Protein AF-A0A7R8CEZ8-F1 (afdb_monomer_lite)

Radius of gyration: 24.34 Å; chains: 1; bounding box: 57×22×63 Å

pLDDT: mean 72.77, std 15.0, range [33.69, 92.56]

Organism: Lepeophtheirus salmonis (NCBI:txid72036)

Secondary structure (DSSP, 8-state):
--------HHHHHHHH---TT-HHHHHHHHHHTHHHHSTT-TTHHHHHHHHHHSPPHHHHHHHHHHHHHHHHHHHHHHHTTSS-EEEEEEEE-SSSS-EEEEEEEEEETTEEEEEE-

Foldseek 3Di:
DDDDPDPCVVVVCVVVVDPPLFQVVVLVVCLVCLCVVCVPPPCSVVVNVCSVPDDRPVVVVVVVVVVVVVVVVVVVVVVVVADDKDKDWDWDDPDPDIDIKIWIWDDDPDDIDIDID

Structure (mmCIF, N/CA/C/O backbone):
data_AF-A0A7R8CEZ8-F1
#
_entry.id   AF-A0A7R8CEZ8-F1
#
loop_
_atom_site.group_PDB
_atom_site.id
_atom_site.type_symbol
_atom_site.label_atom_id
_atom_site.label_alt_id
_atom_site.label_comp_id
_atom_site.label_asym_id
_atom_site.label_entity_id
_atom_site.label_seq_id
_atom_site.pdbx_PDB_ins_code
_atom_site.Cartn_x
_atom_site.Cartn_y
_atom_site.Cartn_z
_atom_site.occupancy
_atom_site.B_iso_or_equiv
_atom_site.auth_seq_id
_atom_site.auth_comp_id
_atom_site.auth_asym_id
_atom_site.auth_atom_id
_atom_site.pdbx_PDB_model_num
ATOM 1 N N . MET A 1 1 ? -31.799 -4.701 33.785 1.00 33.69 1 MET A N 1
ATOM 2 C CA . MET A 1 1 ? -31.288 -5.550 32.687 1.00 33.69 1 MET A CA 1
ATOM 3 C C . MET A 1 1 ? -30.338 -4.683 31.880 1.00 33.69 1 MET A C 1
ATOM 5 O O . MET A 1 1 ? -30.779 -3.673 31.357 1.00 33.69 1 MET A O 1
ATOM 9 N N . SER A 1 2 ? -29.037 -4.973 31.928 1.00 34.88 2 SER A N 1
ATOM 10 C CA . SER A 1 2 ? -27.997 -4.174 31.270 1.00 34.88 2 SER A CA 1
ATOM 11 C C . SER A 1 2 ? -27.946 -4.559 29.791 1.00 34.88 2 SER A C 1
ATOM 13 O O . SER A 1 2 ? -27.689 -5.717 29.458 1.00 34.88 2 SER A O 1
ATOM 15 N N . GLU A 1 3 ? -28.276 -3.604 28.926 1.00 40.50 3 GLU A N 1
ATOM 16 C CA . GLU A 1 3 ? -28.174 -3.725 27.474 1.00 40.50 3 GLU A CA 1
ATOM 17 C C . GLU A 1 3 ? -26.694 -3.902 27.113 1.00 40.50 3 GLU A C 1
ATOM 19 O O . GLU A 1 3 ? -25.870 -3.015 27.337 1.00 40.50 3 GLU A O 1
ATOM 24 N N . LYS A 1 4 ? -26.325 -5.091 26.626 1.00 40.66 4 LYS A N 1
ATOM 25 C CA . LYS A 1 4 ? -24.963 -5.347 26.152 1.00 40.66 4 LYS A CA 1
ATOM 26 C C . LYS A 1 4 ? -24.766 -4.590 24.835 1.00 40.66 4 LYS A C 1
ATOM 28 O O . LYS A 1 4 ? -25.592 -4.766 23.936 1.00 40.66 4 LYS A O 1
ATOM 33 N N . PRO A 1 5 ? -23.689 -3.799 24.673 1.00 43.16 5 PRO A N 1
ATOM 34 C CA . PRO A 1 5 ? -23.419 -3.121 23.416 1.00 43.16 5 PRO A CA 1
ATOM 35 C C . PRO A 1 5 ? -23.206 -4.176 22.330 1.00 43.16 5 PRO A C 1
ATOM 37 O O . PRO A 1 5 ? -22.259 -4.964 22.360 1.00 43.16 5 PRO A O 1
ATOM 40 N N . THR A 1 6 ? -24.153 -4.233 21.398 1.00 45.09 6 THR A N 1
ATOM 41 C CA . THR A 1 6 ? -24.110 -5.152 20.265 1.00 45.09 6 THR A CA 1
ATOM 42 C C . THR A 1 6 ? -22.976 -4.707 19.354 1.00 45.09 6 THR A C 1
ATOM 44 O O . THR A 1 6 ? -22.988 -3.604 18.816 1.00 45.09 6 THR A O 1
ATOM 47 N N . ILE A 1 7 ? -21.961 -5.554 19.215 1.00 49.72 7 ILE A N 1
ATOM 48 C CA . ILE A 1 7 ? -20.781 -5.302 18.391 1.00 49.72 7 ILE A CA 1
ATOM 49 C C . ILE A 1 7 ? -21.220 -5.357 16.917 1.00 49.72 7 ILE A C 1
ATOM 51 O O . ILE A 1 7 ? -21.401 -6.423 16.338 1.00 49.72 7 ILE A O 1
ATOM 55 N N . ILE A 1 8 ? -21.407 -4.180 16.312 1.00 51.88 8 ILE A N 1
ATOM 56 C CA . ILE A 1 8 ? -21.987 -3.941 14.969 1.00 51.88 8 ILE A CA 1
ATOM 57 C C . ILE A 1 8 ? -21.029 -4.347 13.821 1.00 51.88 8 ILE A C 1
ATOM 59 O O . ILE A 1 8 ? -21.359 -4.234 12.638 1.00 51.88 8 ILE A O 1
ATOM 63 N N . TRP A 1 9 ? -19.843 -4.865 14.158 1.00 44.72 9 TRP A N 1
ATOM 64 C CA . TRP A 1 9 ? -18.718 -5.117 13.250 1.00 44.72 9 TRP A CA 1
ATOM 65 C C . TRP A 1 9 ? -19.061 -5.909 11.978 1.00 44.72 9 TRP A C 1
ATOM 67 O O . TRP A 1 9 ? -18.679 -5.451 10.899 1.00 44.72 9 TRP A O 1
ATOM 77 N N . PRO A 1 10 ? -19.802 -7.036 12.033 1.00 55.25 10 PRO A N 1
ATOM 78 C CA . PRO A 1 10 ? -20.057 -7.836 10.833 1.00 55.25 10 PRO A CA 1
ATOM 79 C C . PRO A 1 10 ? -20.930 -7.104 9.805 1.00 55.25 10 PRO A C 1
ATOM 81 O O . PRO A 1 10 ? -20.723 -7.222 8.598 1.00 55.25 10 PRO A O 1
ATOM 84 N N . SER A 1 11 ? -21.893 -6.307 10.278 1.00 55.03 11 SER A N 1
ATOM 85 C CA . SER A 1 11 ? -22.876 -5.642 9.416 1.00 55.03 11 SER A CA 1
ATOM 86 C C . SER A 1 11 ? -22.310 -4.443 8.649 1.00 55.03 11 SER A C 1
ATOM 88 O O . SER A 1 11 ? -22.757 -4.168 7.537 1.00 55.03 11 SER A O 1
ATOM 90 N N . CYS A 1 12 ? -21.300 -3.759 9.192 1.00 50.81 12 CYS A N 1
ATOM 91 C CA . CYS A 1 12 ? -20.659 -2.621 8.527 1.00 50.81 12 CYS A CA 1
ATOM 92 C C . CYS A 1 12 ? -19.779 -3.078 7.351 1.00 50.81 12 CYS A C 1
ATOM 94 O O . CYS A 1 12 ? -19.799 -2.467 6.286 1.00 50.81 12 CYS A O 1
ATOM 96 N N . ILE A 1 13 ? -19.071 -4.202 7.508 1.00 55.94 13 ILE A N 1
ATOM 97 C CA . ILE A 1 13 ? -18.218 -4.794 6.462 1.00 55.94 13 ILE A CA 1
ATOM 98 C C . ILE A 1 13 ? -19.071 -5.278 5.285 1.00 55.94 13 ILE A C 1
ATOM 100 O O . ILE A 1 13 ? -18.771 -4.971 4.132 1.00 55.94 13 ILE A O 1
ATOM 104 N N . ALA A 1 14 ? -20.177 -5.970 5.581 1.00 57.00 14 ALA A N 1
ATOM 105 C CA . ALA A 1 14 ? -21.106 -6.460 4.567 1.00 57.00 14 ALA A CA 1
ATOM 106 C C . ALA A 1 14 ? -21.783 -5.323 3.779 1.00 57.00 14 ALA A C 1
ATOM 108 O O . ALA A 1 14 ? -22.025 -5.465 2.584 1.00 57.00 14 ALA A O 1
ATOM 109 N N . LYS A 1 15 ? -22.065 -4.182 4.424 1.00 56.28 15 LYS A N 1
ATOM 110 C CA . LYS A 1 15 ? -22.721 -3.027 3.786 1.00 56.28 15 LYS A CA 1
ATOM 111 C C . LYS A 1 15 ? -21.788 -2.174 2.931 1.00 56.28 15 LYS A C 1
ATOM 113 O O . LYS A 1 15 ? -22.247 -1.584 1.959 1.00 56.28 15 LYS A O 1
ATOM 118 N N . HIS A 1 16 ? -20.507 -2.078 3.285 1.00 58.81 16 HIS A N 1
ATOM 119 C CA . HIS A 1 16 ? -19.570 -1.204 2.575 1.00 58.81 16 HIS A CA 1
ATOM 120 C C . HIS A 1 16 ? -18.790 -1.896 1.456 1.00 58.81 16 HIS A C 1
ATOM 122 O O . HIS A 1 16 ? -18.138 -1.199 0.681 1.00 58.81 16 HIS A O 1
ATOM 128 N N . GLY A 1 17 ? -18.840 -3.231 1.352 1.00 55.06 17 GLY A N 1
ATOM 129 C CA . GLY A 1 17 ? -18.188 -3.989 0.273 1.00 55.06 17 GLY A CA 1
ATOM 130 C C . GLY A 1 17 ? -16.664 -3.824 0.215 1.00 55.06 17 GLY A C 1
ATOM 131 O O . GLY A 1 17 ? -16.021 -4.291 -0.721 1.00 55.06 17 GLY A O 1
ATOM 132 N N . ARG A 1 18 ? -16.068 -3.148 1.204 1.00 60.81 18 ARG A N 1
ATOM 133 C CA . ARG A 1 18 ? -14.628 -2.945 1.302 1.00 60.81 18 ARG A CA 1
ATOM 134 C C . ARG A 1 18 ? -14.029 -4.134 2.021 1.00 60.81 18 ARG A C 1
ATOM 136 O O . ARG A 1 18 ? -14.441 -4.486 3.127 1.00 60.81 18 ARG A O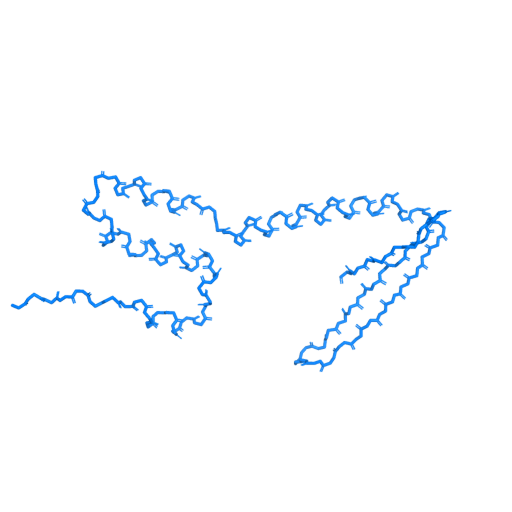 1
ATOM 143 N N . LEU A 1 19 ? -13.055 -4.752 1.368 1.00 56.06 19 LEU A N 1
ATOM 144 C CA . LEU A 1 19 ? -12.281 -5.835 1.947 1.00 56.06 19 LEU A CA 1
ATOM 145 C C . LEU A 1 19 ? -11.621 -5.348 3.239 1.00 56.06 19 LEU A C 1
ATOM 147 O O . LEU A 1 19 ? -11.172 -4.205 3.339 1.00 56.06 19 LEU A O 1
ATOM 151 N N . PHE A 1 20 ? -11.471 -6.259 4.197 1.00 57.94 20 PHE A N 1
ATOM 152 C CA . PHE A 1 20 ? -10.717 -6.049 5.439 1.00 57.94 20 PHE A CA 1
ATOM 153 C C . PHE A 1 20 ? -9.219 -5.739 5.194 1.00 57.94 20 PHE A C 1
ATOM 155 O O . PHE A 1 20 ? -8.438 -5.666 6.132 1.00 57.94 20 PHE A O 1
ATOM 162 N N . THR A 1 21 ? -8.797 -5.585 3.938 1.00 61.53 21 THR A N 1
ATOM 163 C CA . THR A 1 21 ? -7.459 -5.181 3.497 1.00 61.53 21 THR A CA 1
ATOM 164 C C . THR A 1 21 ? -7.345 -3.678 3.223 1.00 61.53 21 THR A C 1
ATOM 166 O O . THR A 1 21 ? -6.230 -3.176 3.078 1.00 61.53 21 THR A O 1
ATOM 169 N N . ASP A 1 22 ? -8.460 -2.933 3.180 1.00 73.00 22 ASP A N 1
ATOM 170 C CA . ASP A 1 22 ? -8.431 -1.475 3.048 1.00 73.00 22 ASP A CA 1
ATOM 171 C C . ASP A 1 22 ? -7.991 -0.845 4.379 1.00 73.00 22 ASP A C 1
ATOM 173 O O . ASP A 1 22 ? -8.782 -0.612 5.298 1.00 73.00 22 ASP A O 1
ATOM 177 N N . GLY A 1 23 ? -6.691 -0.558 4.477 1.00 74.12 23 GLY A N 1
ATOM 178 C CA . GLY A 1 23 ? -6.094 0.057 5.658 1.00 74.12 23 GLY A CA 1
ATOM 179 C C . GLY A 1 23 ? -6.717 1.406 6.031 1.00 74.12 23 GLY A C 1
ATOM 180 O O . GLY A 1 23 ? -6.670 1.777 7.202 1.00 74.12 23 GLY A O 1
ATOM 181 N N . LYS A 1 24 ? -7.333 2.131 5.082 1.00 78.19 24 LYS A N 1
ATOM 182 C CA . LYS A 1 24 ? -8.064 3.372 5.376 1.00 78.19 24 LYS A CA 1
ATOM 183 C C . LYS A 1 24 ? -9.377 3.069 6.088 1.00 78.19 24 LYS A C 1
ATOM 185 O O . LYS A 1 24 ? -9.647 3.665 7.127 1.00 78.19 24 LYS A O 1
ATOM 190 N N . TYR A 1 25 ? -10.129 2.092 5.585 1.00 78.88 25 TYR A N 1
ATOM 191 C CA . TYR A 1 25 ? -11.379 1.648 6.199 1.00 78.88 25 TYR A CA 1
ATOM 192 C C . TYR A 1 25 ? -11.165 1.111 7.621 1.00 78.88 25 TYR A C 1
ATOM 194 O O . TYR A 1 25 ? -11.874 1.503 8.545 1.00 78.88 25 TYR A O 1
ATOM 202 N N . ILE A 1 26 ? -10.140 0.277 7.833 1.00 80.69 26 ILE A N 1
ATOM 203 C CA . ILE A 1 26 ? -9.806 -0.239 9.172 1.00 80.69 26 ILE A CA 1
ATOM 204 C C . ILE A 1 26 ? -9.448 0.912 10.117 1.00 80.69 26 ILE A C 1
ATOM 206 O O . ILE A 1 26 ? -9.941 0.972 11.241 1.00 80.69 26 ILE A O 1
ATOM 210 N N . LYS A 1 27 ? -8.614 1.852 9.663 1.00 85.25 27 LYS A N 1
ATOM 211 C CA . LYS A 1 27 ? -8.206 3.011 10.464 1.00 85.25 27 LYS A CA 1
ATOM 212 C C . LYS A 1 27 ? -9.410 3.863 10.877 1.00 85.25 27 LYS A C 1
ATOM 214 O O . LYS A 1 27 ? -9.508 4.244 12.040 1.00 85.25 27 LYS A O 1
ATOM 219 N N . GLU A 1 28 ? -10.340 4.122 9.961 1.00 84.38 28 GLU A N 1
ATOM 220 C CA . GLU A 1 28 ? -11.580 4.857 10.241 1.00 84.38 28 GLU A CA 1
ATOM 221 C C . GLU A 1 28 ? -12.487 4.104 11.229 1.00 84.38 28 GLU A C 1
ATOM 223 O O . GLU A 1 28 ? -12.971 4.708 12.186 1.00 84.38 28 GLU A O 1
ATOM 228 N N . ALA A 1 29 ? -12.642 2.784 11.077 1.00 84.00 29 ALA A N 1
ATOM 229 C CA . ALA A 1 29 ? -13.416 1.957 12.004 1.00 84.00 29 ALA A CA 1
ATOM 230 C C . ALA A 1 29 ? -12.841 1.998 13.432 1.00 84.00 29 ALA A C 1
ATOM 232 O O . ALA A 1 29 ? -13.573 2.260 14.389 1.00 84.00 29 ALA A O 1
ATOM 233 N N . PHE A 1 30 ? -11.523 1.834 13.581 1.00 85.56 30 PHE A N 1
ATOM 234 C CA . PHE A 1 30 ? -10.851 1.915 14.882 1.00 85.56 30 PHE A CA 1
ATOM 235 C C . PHE A 1 30 ? -10.970 3.302 15.523 1.00 85.56 30 PHE A C 1
ATOM 237 O O . PHE A 1 30 ? -11.131 3.390 16.737 1.00 85.56 30 PHE A O 1
ATOM 244 N N . LEU A 1 31 ? -10.932 4.381 14.732 1.00 87.94 31 LEU A N 1
ATOM 245 C CA . LEU A 1 31 ? -11.150 5.738 15.243 1.00 87.94 31 LEU A CA 1
ATOM 246 C C . LEU A 1 31 ? -12.605 5.980 15.655 1.00 87.94 31 LEU A C 1
ATOM 248 O O . LEU A 1 31 ? -12.837 6.623 16.674 1.00 87.94 31 LEU A O 1
ATOM 252 N N . SER A 1 32 ? -13.574 5.438 14.912 1.00 87.19 32 SER A N 1
ATOM 253 C CA . SER A 1 32 ? -15.003 5.575 15.231 1.00 87.19 32 SER A CA 1
ATOM 254 C C . SER A 1 32 ? -15.393 4.877 16.536 1.00 87.19 32 SER A C 1
ATOM 256 O O . SER A 1 32 ? -16.277 5.340 17.250 1.00 87.19 32 SER A O 1
ATOM 258 N N . CYS A 1 33 ? -14.696 3.791 16.874 1.00 86.12 33 CYS A N 1
ATOM 259 C CA . CYS A 1 33 ? -14.909 3.040 18.105 1.00 86.12 33 CYS A CA 1
ATOM 260 C C . CYS A 1 33 ? -13.892 3.384 19.206 1.00 86.12 33 CYS A C 1
ATOM 262 O O . CYS A 1 33 ? -13.948 2.766 20.265 1.00 86.12 33 CYS A O 1
ATOM 264 N N . ALA A 1 34 ? -12.969 4.332 18.993 1.00 87.38 34 ALA A N 1
ATOM 265 C CA . ALA A 1 34 ? -11.856 4.600 19.911 1.00 87.38 34 ALA A CA 1
ATOM 266 C C . ALA A 1 34 ? -12.324 4.994 21.321 1.00 87.38 34 ALA A C 1
ATOM 268 O O . ALA A 1 34 ? -11.787 4.488 22.304 1.00 87.38 34 ALA A O 1
ATOM 269 N N . GLU A 1 35 ? -13.366 5.824 21.420 1.00 83.56 35 GLU A N 1
ATOM 270 C CA . GLU A 1 35 ? -13.958 6.231 22.704 1.00 83.56 35 GLU A CA 1
ATOM 271 C C . GLU A 1 35 ? -14.627 5.074 23.447 1.00 83.56 35 GLU A C 1
ATOM 273 O O . GLU A 1 35 ? -14.792 5.151 24.651 1.00 83.56 35 GLU A O 1
ATOM 278 N N . THR A 1 36 ? -15.015 3.992 22.767 1.00 87.75 36 THR A N 1
ATOM 279 C CA . THR A 1 36 ? -15.581 2.798 23.418 1.00 87.75 36 THR A CA 1
ATOM 280 C C . THR A 1 36 ? -14.507 1.744 23.691 1.00 87.75 36 THR A C 1
ATOM 282 O O . THR A 1 36 ? -14.528 1.102 24.733 1.00 87.75 36 THR A O 1
ATOM 285 N N . LEU A 1 37 ? -13.553 1.569 22.772 1.00 86.62 37 LEU A N 1
ATOM 286 C CA . LEU A 1 37 ? -12.474 0.579 22.858 1.00 86.62 37 LEU A CA 1
ATOM 287 C C . LEU A 1 37 ? -11.402 0.951 23.881 1.00 86.62 37 LEU A C 1
ATOM 289 O O . LEU A 1 37 ? -10.821 0.062 24.498 1.00 86.62 37 LEU A O 1
ATOM 293 N N . PHE A 1 38 ? -11.108 2.245 24.023 1.00 87.44 38 PHE A N 1
ATOM 294 C CA . PHE A 1 38 ? -9.980 2.719 24.821 1.00 87.44 38 PHE A CA 1
ATOM 295 C C . PHE A 1 38 ? -10.387 3.551 26.037 1.00 87.44 38 PHE A C 1
ATOM 297 O O . PHE A 1 38 ? -9.509 4.089 26.700 1.00 87.44 38 PHE A O 1
ATOM 304 N N . ASN A 1 39 ? -11.679 3.661 26.358 1.00 86.94 39 ASN A N 1
ATOM 305 C CA . ASN A 1 39 ? -12.144 4.533 27.442 1.00 86.94 39 ASN A CA 1
ATOM 306 C C . ASN A 1 39 ? -11.496 4.225 28.797 1.00 86.94 39 ASN A C 1
ATOM 308 O O . ASN A 1 39 ? -11.148 5.133 29.546 1.00 86.94 39 ASN A O 1
ATOM 312 N N . ASP A 1 40 ? -11.321 2.936 29.080 1.00 91.25 40 ASP A N 1
ATOM 313 C CA . ASP A 1 40 ? -10.834 2.441 30.368 1.00 91.25 40 ASP A CA 1
ATOM 314 C C . ASP A 1 40 ? -9.297 2.455 30.459 1.00 91.25 40 ASP A C 1
ATOM 316 O O . ASP A 1 40 ? -8.716 2.067 31.473 1.00 91.25 40 ASP A O 1
ATOM 320 N N . LEU A 1 41 ? -8.615 2.890 29.394 1.00 90.06 41 LEU A N 1
ATOM 321 C CA . LEU A 1 41 ? -7.162 2.942 29.319 1.00 90.06 41 LEU A CA 1
ATOM 322 C C . LEU A 1 41 ? -6.648 4.340 29.707 1.00 90.06 41 LEU A C 1
ATOM 324 O O . LEU A 1 41 ? -7.053 5.339 29.108 1.00 90.06 41 LEU A O 1
ATOM 328 N N . PRO A 1 42 ? -5.673 4.445 30.630 1.00 89.12 42 PRO A N 1
ATOM 329 C CA . PRO A 1 42 ? -5.116 5.733 31.058 1.00 89.12 42 PRO A CA 1
ATOM 330 C C . PRO A 1 42 ? -4.348 6.462 29.942 1.00 89.12 42 PRO A C 1
ATOM 332 O O . PRO A 1 42 ? -4.045 7.644 30.057 1.00 89.12 42 PRO A O 1
ATOM 335 N N . ASN A 1 43 ? -4.021 5.765 28.851 1.00 92.56 43 ASN A N 1
ATOM 336 C CA . ASN A 1 43 ? -3.281 6.265 27.695 1.00 92.56 43 ASN A CA 1
ATOM 337 C C . ASN A 1 43 ? -4.146 6.382 26.425 1.00 92.56 43 ASN A C 1
ATOM 339 O O . ASN A 1 43 ? -3.602 6.373 25.314 1.00 92.56 43 ASN A O 1
ATOM 343 N N . LYS A 1 44 ? -5.474 6.494 26.561 1.00 90.06 44 LYS A N 1
ATOM 344 C CA . LYS A 1 44 ? -6.412 6.535 25.426 1.00 90.06 44 LYS A CA 1
ATOM 345 C C . LYS A 1 44 ? -6.073 7.591 24.373 1.00 90.06 44 LYS A C 1
ATOM 347 O O . LYS A 1 44 ? -6.132 7.313 23.173 1.00 90.06 44 LYS A O 1
ATOM 352 N N . ASP A 1 45 ? -5.632 8.770 24.806 1.00 89.75 45 ASP A N 1
ATOM 353 C CA . ASP A 1 45 ? -5.305 9.882 23.910 1.00 89.75 45 ASP A CA 1
ATOM 354 C C . ASP A 1 45 ? -4.056 9.579 23.076 1.00 89.75 45 ASP A C 1
ATOM 356 O O . ASP A 1 45 ? -3.992 9.888 21.883 1.00 89.75 45 ASP A O 1
ATOM 360 N N . ILE A 1 46 ? -3.080 8.892 23.677 1.00 91.88 46 ILE A N 1
ATOM 361 C CA . ILE A 1 46 ? -1.845 8.465 23.011 1.00 91.88 46 ILE A CA 1
ATOM 362 C C . ILE A 1 46 ? -2.158 7.389 21.969 1.00 91.88 46 ILE A C 1
ATOM 364 O O . ILE A 1 46 ? -1.660 7.457 20.843 1.00 91.88 46 ILE A O 1
ATOM 368 N N . ILE A 1 47 ? -2.999 6.411 22.320 1.00 89.12 47 ILE A N 1
ATOM 369 C CA . ILE A 1 47 ? -3.418 5.336 21.409 1.00 89.12 47 ILE A CA 1
ATOM 370 C C . ILE A 1 47 ? -4.185 5.927 20.223 1.00 89.12 47 ILE A C 1
ATOM 372 O O . ILE A 1 47 ? -3.845 5.661 19.070 1.00 89.12 47 ILE A O 1
ATOM 376 N N . THR A 1 48 ? -5.157 6.797 20.494 1.00 89.06 48 THR A N 1
ATOM 377 C CA . THR A 1 48 ? -5.967 7.455 19.462 1.00 89.06 48 THR A CA 1
ATOM 378 C C . THR A 1 48 ? -5.103 8.313 18.543 1.00 89.06 48 THR A C 1
ATOM 380 O O . THR A 1 48 ? -5.243 8.252 17.322 1.00 89.06 48 THR A O 1
ATOM 383 N N . THR A 1 49 ? -4.152 9.067 19.101 1.00 90.62 49 THR A N 1
ATOM 384 C CA . THR A 1 49 ? -3.209 9.876 18.317 1.00 90.62 49 THR A CA 1
ATOM 385 C C . THR A 1 49 ? -2.321 9.001 17.438 1.00 90.62 49 THR A C 1
ATOM 387 O O . THR A 1 49 ? -2.169 9.300 16.258 1.00 90.62 49 THR A O 1
ATOM 390 N N . ARG A 1 50 ? -1.795 7.884 17.956 1.00 89.00 50 ARG A N 1
ATOM 391 C CA . ARG A 1 50 ? -1.001 6.932 17.161 1.00 89.00 50 ARG A CA 1
ATOM 392 C C . ARG A 1 50 ? -1.800 6.310 16.026 1.00 89.00 50 ARG A C 1
ATOM 394 O O . ARG A 1 50 ? -1.292 6.224 14.913 1.00 89.00 50 ARG A O 1
ATOM 401 N N . ILE A 1 51 ? -3.047 5.914 16.273 1.00 86.81 51 ILE A N 1
ATOM 402 C CA . ILE A 1 51 ? -3.915 5.388 15.214 1.00 86.81 51 ILE A CA 1
ATOM 403 C C . ILE A 1 51 ? -4.173 6.479 14.171 1.00 86.81 51 ILE A C 1
ATOM 405 O O . ILE A 1 51 ? -4.100 6.182 12.988 1.00 86.81 51 ILE A O 1
ATOM 409 N N . LYS A 1 52 ? -4.394 7.745 14.562 1.00 86.25 52 LYS A N 1
ATOM 410 C CA . LYS A 1 52 ? -4.559 8.872 13.620 1.00 86.25 52 LYS A CA 1
ATOM 411 C C . LYS A 1 52 ? -3.307 9.132 12.781 1.00 86.25 52 LYS A C 1
ATOM 413 O O . LYS A 1 52 ? -3.431 9.351 11.576 1.00 86.25 52 LYS A O 1
ATOM 418 N N . THR A 1 53 ? -2.121 9.099 13.381 1.00 85.75 53 THR A N 1
ATOM 419 C CA . THR A 1 53 ? -0.857 9.393 12.688 1.00 85.75 53 THR A CA 1
ATOM 420 C C . THR A 1 53 ? -0.306 8.209 11.903 1.00 85.75 53 THR A C 1
ATOM 422 O O . THR A 1 53 ? 0.516 8.417 11.015 1.00 85.75 53 THR A O 1
ATOM 425 N N . MET A 1 54 ? -0.782 6.985 12.159 1.00 83.19 54 MET A N 1
ATOM 426 C CA . MET A 1 54 ? -0.356 5.792 11.432 1.00 83.19 54 MET A CA 1
ATOM 427 C C . MET A 1 54 ? -0.679 5.928 9.934 1.00 83.19 54 MET A C 1
ATOM 429 O O . MET A 1 54 ? -1.854 6.040 9.566 1.00 83.19 54 MET A O 1
ATOM 433 N N . PRO A 1 55 ? 0.323 5.925 9.044 1.00 72.31 55 PRO A N 1
ATOM 434 C CA . PRO A 1 55 ? 0.064 5.949 7.616 1.00 72.31 55 PRO A CA 1
ATOM 435 C C . PRO A 1 55 ? -0.603 4.636 7.196 1.00 72.31 55 PRO A C 1
ATOM 437 O O . PRO A 1 55 ? -0.283 3.563 7.709 1.00 72.31 55 PRO A O 1
ATOM 440 N N . THR A 1 56 ? -1.574 4.710 6.289 1.00 71.94 56 THR A N 1
ATOM 441 C CA . THR A 1 56 ? -2.245 3.512 5.781 1.00 71.94 56 THR A CA 1
ATOM 442 C C . THR A 1 56 ? -1.260 2.708 4.935 1.00 71.94 56 THR A C 1
ATOM 444 O O . THR A 1 56 ? -0.537 3.269 4.111 1.00 71.94 56 THR A O 1
ATOM 447 N N . SER A 1 57 ? -1.222 1.389 5.136 1.00 68.38 57 SER A N 1
ATOM 448 C CA . SER A 1 57 ? -0.300 0.479 4.439 1.00 68.38 57 SER A CA 1
ATOM 449 C C . SER A 1 57 ? -0.361 0.626 2.916 1.00 68.38 57 SER A C 1
ATOM 451 O O . SER A 1 57 ? 0.675 0.581 2.259 1.00 68.38 57 SER A O 1
ATOM 453 N N . SER A 1 58 ? -1.550 0.887 2.367 1.00 65.81 58 SER A N 1
ATOM 454 C CA . SER A 1 58 ? -1.770 1.145 0.942 1.00 65.81 58 SER A CA 1
ATOM 455 C C . SER A 1 58 ? -1.097 2.425 0.440 1.00 65.81 58 SER A C 1
ATOM 457 O O . SER A 1 58 ? -0.528 2.415 -0.643 1.00 65.81 58 SER A O 1
ATOM 459 N N . CYS A 1 59 ? -1.094 3.506 1.226 1.00 71.31 59 CYS A N 1
ATOM 460 C CA . CYS A 1 59 ? -0.437 4.765 0.858 1.00 71.31 59 CYS A CA 1
ATOM 461 C C . CYS A 1 59 ? 1.092 4.615 0.847 1.00 71.31 59 CYS A C 1
ATOM 463 O O . CYS A 1 59 ? 1.757 5.076 -0.074 1.00 71.31 59 CYS A O 1
ATOM 465 N N . ILE A 1 60 ? 1.650 3.899 1.830 1.00 72.38 60 ILE A N 1
ATOM 466 C CA . ILE A 1 60 ? 3.094 3.617 1.885 1.00 72.38 60 ILE A CA 1
ATOM 467 C C . ILE A 1 60 ? 3.510 2.691 0.739 1.00 72.38 60 ILE A C 1
ATOM 469 O O . ILE A 1 60 ? 4.547 2.917 0.121 1.00 72.38 60 ILE A O 1
ATOM 473 N N . ALA A 1 61 ? 2.723 1.646 0.465 1.00 73.50 61 ALA A N 1
ATOM 474 C CA . ALA A 1 61 ? 2.987 0.729 -0.638 1.00 73.50 61 ALA A CA 1
ATOM 475 C C . ALA A 1 61 ? 2.946 1.463 -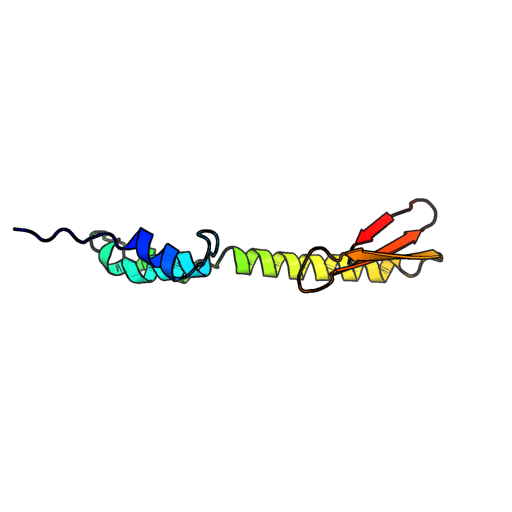1.981 1.00 73.50 61 ALA A C 1
A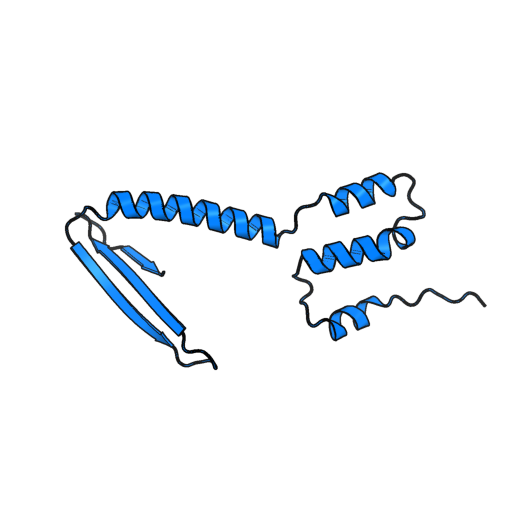TOM 477 O O . ALA A 1 61 ? 3.881 1.317 -2.759 1.00 73.50 61 ALA A O 1
ATOM 478 N N . GLN A 1 62 ? 1.932 2.304 -2.207 1.00 76.75 62 GLN A N 1
ATOM 479 C CA . GLN A 1 62 ? 1.831 3.118 -3.415 1.00 76.75 62 GLN A CA 1
ATOM 480 C C . GLN A 1 62 ? 3.028 4.058 -3.557 1.00 76.75 62 GLN A C 1
ATOM 482 O O . GLN A 1 62 ? 3.696 4.022 -4.579 1.00 76.75 62 GLN A O 1
ATOM 487 N N . TRP A 1 63 ? 3.363 4.822 -2.513 1.00 76.62 63 TRP A N 1
ATOM 488 C CA . TRP A 1 63 ? 4.498 5.747 -2.555 1.00 76.62 63 TRP A CA 1
ATOM 489 C C . TRP A 1 63 ? 5.823 5.033 -2.853 1.00 76.62 63 TRP A C 1
ATOM 491 O O . TRP A 1 63 ? 6.615 5.511 -3.657 1.00 76.62 63 TRP A O 1
ATOM 501 N N . ARG A 1 64 ? 6.052 3.857 -2.252 1.00 80.75 64 ARG A N 1
ATOM 502 C CA . ARG A 1 64 ? 7.237 3.035 -2.546 1.00 80.75 64 ARG A CA 1
ATOM 503 C C . ARG A 1 64 ? 7.234 2.497 -3.973 1.00 80.75 64 ARG A C 1
ATOM 505 O O . ARG A 1 64 ? 8.294 2.429 -4.581 1.00 80.75 64 ARG A O 1
ATOM 512 N N . ILE A 1 65 ? 6.076 2.085 -4.490 1.00 85.81 65 ILE A N 1
ATOM 513 C CA . ILE A 1 65 ? 5.938 1.646 -5.884 1.00 85.81 65 ILE A CA 1
ATOM 514 C C . ILE A 1 65 ? 6.246 2.814 -6.819 1.00 85.81 65 ILE A C 1
ATOM 516 O O . ILE A 1 65 ? 7.045 2.641 -7.728 1.00 85.81 65 ILE A O 1
ATOM 520 N N . ASP A 1 66 ? 5.690 3.997 -6.567 1.00 83.94 66 ASP A N 1
ATOM 521 C CA . ASP A 1 66 ? 5.908 5.188 -7.390 1.00 83.94 66 ASP A CA 1
ATOM 522 C C . ASP A 1 66 ? 7.388 5.607 -7.403 1.00 83.94 66 ASP A C 1
ATOM 524 O O . ASP A 1 66 ? 7.941 5.904 -8.463 1.00 83.94 66 ASP A O 1
ATOM 528 N N . ASP A 1 67 ? 8.046 5.575 -6.240 1.00 90.19 67 ASP A N 1
ATOM 529 C CA . ASP A 1 67 ? 9.477 5.860 -6.095 1.00 90.19 67 ASP A CA 1
ATOM 530 C C . ASP A 1 67 ? 10.339 4.846 -6.867 1.00 90.19 67 ASP A C 1
ATOM 532 O O . ASP A 1 67 ? 11.170 5.228 -7.696 1.00 90.19 67 ASP A O 1
ATOM 536 N N . MET A 1 68 ? 10.066 3.546 -6.697 1.00 90.19 68 MET A N 1
ATOM 537 C CA . MET A 1 68 ? 10.752 2.486 -7.444 1.00 90.19 68 MET A CA 1
ATOM 538 C C . MET A 1 68 ? 10.501 2.578 -8.952 1.00 90.19 68 MET A C 1
ATOM 540 O O . MET A 1 68 ? 11.425 2.369 -9.732 1.00 90.19 68 MET A O 1
ATOM 544 N N . VAL A 1 69 ? 9.280 2.900 -9.386 1.00 89.62 69 VAL A N 1
ATOM 545 C CA . VAL A 1 69 ? 8.952 3.110 -10.806 1.00 89.62 69 VAL A CA 1
ATOM 546 C C . VAL A 1 69 ? 9.755 4.284 -11.364 1.00 89.62 69 VAL A C 1
ATOM 548 O O . VAL A 1 69 ? 10.266 4.199 -12.481 1.00 89.62 69 VAL A O 1
ATOM 551 N N . GLY A 1 70 ? 9.914 5.360 -10.590 1.00 86.38 70 GLY A N 1
ATOM 552 C CA . GLY A 1 70 ? 10.759 6.497 -10.948 1.00 86.38 70 GLY A CA 1
ATOM 553 C C . GLY A 1 70 ? 12.222 6.105 -11.169 1.00 86.38 70 GLY A C 1
ATOM 554 O O . GLY A 1 70 ? 12.791 6.444 -12.211 1.00 86.38 70 GLY A O 1
ATOM 555 N N . ASP A 1 71 ? 12.809 5.361 -10.229 1.00 88.69 71 ASP A N 1
ATOM 556 C CA . ASP A 1 71 ? 14.199 4.889 -10.312 1.00 88.69 71 ASP A CA 1
ATOM 557 C C . ASP A 1 71 ? 14.403 3.892 -11.464 1.00 88.69 71 ASP A C 1
ATOM 559 O O . ASP A 1 71 ? 15.293 4.072 -12.300 1.00 88.69 71 ASP A O 1
ATOM 563 N N . VAL A 1 72 ? 13.523 2.892 -11.591 1.00 85.31 72 VAL A N 1
ATOM 564 C CA . VAL A 1 72 ? 13.560 1.912 -12.690 1.00 85.31 72 VAL A CA 1
ATOM 565 C C . VAL A 1 72 ? 13.470 2.616 -14.040 1.00 85.31 72 VAL A C 1
ATOM 567 O O . VAL A 1 72 ? 14.284 2.333 -14.920 1.00 85.31 72 VAL A O 1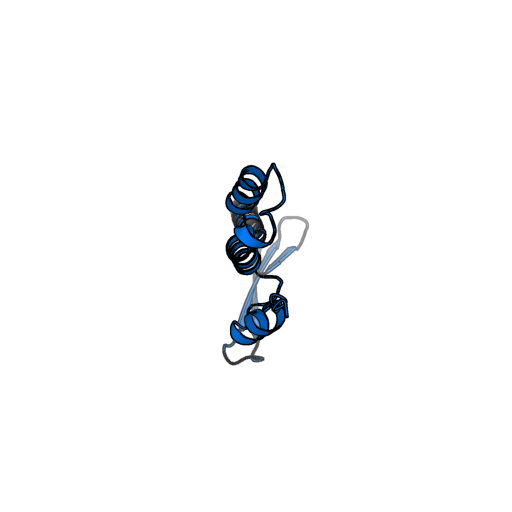
ATOM 570 N N . ARG A 1 73 ? 12.560 3.585 -14.197 1.00 83.75 73 ARG A N 1
ATOM 571 C CA . ARG A 1 73 ? 12.430 4.357 -15.439 1.00 83.75 73 ARG A CA 1
ATOM 572 C C . ARG A 1 73 ? 13.691 5.164 -15.735 1.00 83.75 73 ARG A C 1
ATOM 574 O O . ARG A 1 73 ? 14.155 5.156 -16.869 1.00 83.75 73 ARG A O 1
ATOM 581 N N . ALA A 1 74 ? 14.283 5.828 -14.741 1.00 83.75 74 ALA A N 1
ATOM 582 C CA . ALA A 1 74 ? 15.522 6.587 -14.933 1.00 83.75 74 ALA A CA 1
ATOM 583 C C . ALA A 1 74 ? 16.691 5.685 -15.372 1.00 83.75 74 ALA A C 1
ATOM 585 O O . ALA A 1 74 ? 17.448 6.030 -16.285 1.00 83.75 74 ALA A O 1
ATOM 586 N N . GLN A 1 75 ? 16.818 4.506 -14.758 1.00 81.19 75 GLN A N 1
ATOM 587 C CA . GLN A 1 75 ? 17.831 3.515 -15.117 1.00 81.19 75 GLN A CA 1
ATOM 588 C C . GLN A 1 75 ? 17.588 2.903 -16.499 1.00 81.19 75 GLN A C 1
ATOM 590 O O . GLN A 1 75 ? 18.552 2.668 -17.230 1.00 81.19 75 GLN A O 1
ATOM 595 N N . GLN A 1 76 ? 16.325 2.654 -16.860 1.00 73.44 76 GLN A N 1
ATOM 596 C CA . GLN A 1 76 ? 15.934 2.170 -18.180 1.00 73.44 76 GLN A CA 1
ATOM 597 C C . GLN A 1 76 ? 16.262 3.211 -19.243 1.00 73.44 76 GLN A C 1
ATOM 599 O O . GLN A 1 76 ? 17.073 2.904 -20.107 1.00 73.44 76 GLN A O 1
ATOM 604 N N . THR A 1 77 ? 15.768 4.451 -19.131 1.00 77.44 77 THR A N 1
ATOM 605 C CA . THR A 1 77 ? 16.010 5.530 -20.109 1.00 77.44 77 THR A CA 1
ATOM 606 C C . THR A 1 77 ? 17.496 5.752 -20.384 1.00 77.44 77 THR A C 1
ATOM 608 O O . THR A 1 77 ? 17.886 5.967 -21.527 1.00 77.44 77 THR A O 1
ATOM 611 N N . LYS A 1 78 ? 18.354 5.642 -19.361 1.00 78.25 78 LYS A N 1
ATOM 612 C CA . LYS A 1 78 ? 19.813 5.750 -19.523 1.00 78.25 78 LYS A CA 1
ATOM 613 C C . LYS A 1 78 ? 20.434 4.594 -20.326 1.00 78.25 78 LYS A C 1
ATOM 615 O O . LYS A 1 78 ? 21.519 4.757 -20.867 1.00 78.25 78 LYS A O 1
ATOM 620 N N . ARG A 1 79 ? 19.791 3.425 -20.355 1.00 64.88 79 ARG A N 1
ATOM 621 C CA . ARG A 1 79 ? 20.242 2.207 -21.053 1.00 64.88 79 ARG A CA 1
ATOM 622 C C . ARG A 1 79 ? 19.598 2.019 -22.430 1.00 64.88 79 ARG A C 1
ATOM 624 O O . ARG A 1 79 ? 20.116 1.232 -23.209 1.00 64.88 79 ARG A O 1
ATOM 631 N N . LEU A 1 80 ? 18.509 2.730 -22.742 1.00 66.69 80 LEU A N 1
ATOM 632 C CA . LEU A 1 80 ? 17.827 2.662 -24.049 1.00 66.69 80 LEU A CA 1
ATOM 633 C C . LEU A 1 80 ? 18.634 3.273 -25.205 1.00 66.69 80 LEU A C 1
ATOM 635 O O . LEU A 1 80 ? 18.177 3.272 -26.340 1.00 66.69 80 LEU A O 1
ATOM 639 N N . THR A 1 81 ? 19.822 3.809 -24.934 1.00 62.69 81 THR A N 1
ATOM 640 C CA . THR A 1 81 ? 20.746 4.321 -25.952 1.00 62.69 81 THR A CA 1
ATOM 641 C C . THR A 1 81 ? 21.497 3.225 -26.723 1.00 62.69 81 THR A C 1
ATOM 643 O O . THR A 1 81 ? 22.284 3.572 -27.596 1.00 62.69 81 THR A O 1
ATOM 646 N N . ASP A 1 82 ? 21.287 1.941 -26.408 1.00 62.88 82 ASP A N 1
ATOM 647 C CA . ASP A 1 82 ? 21.923 0.804 -27.093 1.00 62.88 82 ASP A CA 1
ATOM 648 C C . ASP A 1 82 ? 21.112 0.320 -28.326 1.00 62.88 82 ASP A C 1
ATOM 650 O O . ASP A 1 82 ? 19.889 0.435 -28.379 1.00 62.88 82 ASP A O 1
ATOM 654 N N . ASP A 1 83 ? 21.807 -0.267 -29.307 1.00 65.31 83 ASP A N 1
ATOM 655 C CA . ASP A 1 83 ? 21.427 -0.356 -30.734 1.00 65.31 83 ASP A CA 1
ATOM 656 C C . ASP A 1 83 ? 20.182 -1.188 -31.135 1.00 65.31 83 ASP A C 1
ATOM 658 O O . ASP A 1 83 ? 19.770 -1.126 -32.295 1.00 65.31 83 ASP A O 1
ATOM 662 N N . CYS A 1 84 ? 19.562 -1.976 -30.247 1.00 68.62 84 CYS A N 1
ATOM 663 C CA . CYS A 1 84 ? 18.504 -2.925 -30.639 1.00 68.62 84 CYS A CA 1
ATOM 664 C C . CYS A 1 84 ? 17.290 -2.924 -29.700 1.00 68.62 84 CYS A C 1
ATOM 666 O O . CYS A 1 84 ? 17.416 -3.191 -28.500 1.00 68.62 84 CYS A O 1
ATOM 668 N N . PHE A 1 85 ? 16.101 -2.730 -30.287 1.00 71.81 85 PHE A N 1
ATOM 669 C CA . PHE 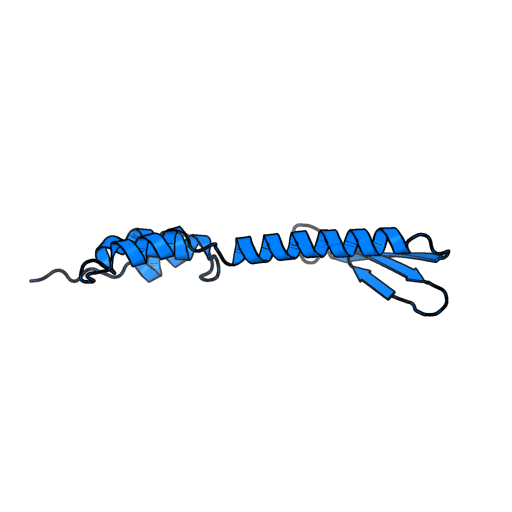A 1 85 ? 14.815 -2.635 -29.597 1.00 71.81 85 PHE A CA 1
ATOM 670 C C . PHE A 1 85 ? 13.708 -3.477 -30.278 1.00 71.81 85 PHE A C 1
ATOM 672 O O . PHE A 1 85 ? 13.555 -3.428 -31.497 1.00 71.81 85 PHE A O 1
ATOM 679 N N . CYS A 1 86 ? 12.918 -4.227 -29.495 1.00 76.31 86 CYS A N 1
ATOM 680 C CA . CYS A 1 86 ? 11.763 -5.021 -29.933 1.00 76.31 86 CYS A CA 1
ATOM 681 C C . CYS A 1 86 ? 10.547 -4.792 -29.012 1.00 76.31 86 CYS A C 1
ATOM 683 O O . CYS A 1 86 ? 10.684 -4.786 -27.790 1.00 76.31 86 CYS A O 1
ATOM 685 N N . LEU A 1 87 ? 9.342 -4.715 -29.583 1.00 80.19 87 LEU A N 1
ATOM 686 C CA . LEU A 1 87 ? 8.079 -4.544 -28.852 1.00 80.19 87 LEU A CA 1
ATOM 687 C C . LEU A 1 87 ? 7.166 -5.762 -29.056 1.00 80.19 87 LEU A C 1
ATOM 689 O O . LEU A 1 87 ? 6.962 -6.195 -30.189 1.00 80.19 87 LEU A O 1
ATOM 693 N N . ALA A 1 88 ? 6.592 -6.294 -27.979 1.00 85.88 88 ALA A N 1
ATOM 694 C CA . ALA A 1 88 ? 5.556 -7.322 -28.014 1.00 85.88 88 ALA A CA 1
ATOM 695 C C . ALA A 1 88 ? 4.248 -6.770 -27.431 1.00 85.88 88 ALA A C 1
ATOM 697 O O . ALA A 1 88 ? 4.252 -6.098 -26.402 1.00 85.88 88 ALA A O 1
ATOM 698 N N . LEU A 1 89 ? 3.131 -7.047 -28.102 1.00 85.88 89 LEU A N 1
ATOM 699 C CA . LEU A 1 89 ? 1.797 -6.594 -27.714 1.00 85.88 89 LEU A CA 1
ATOM 700 C C . LEU A 1 89 ? 0.916 -7.819 -27.481 1.00 85.88 89 LEU A C 1
ATOM 702 O O . LEU A 1 89 ? 0.775 -8.639 -28.387 1.00 85.88 89 LEU A O 1
ATOM 706 N N . ASP A 1 90 ? 0.319 -7.926 -26.297 1.00 86.88 90 ASP A N 1
ATOM 707 C CA . ASP A 1 90 ? -0.615 -9.002 -25.961 1.00 86.88 90 ASP A CA 1
ATOM 708 C C . ASP A 1 90 ? -1.971 -8.424 -25.549 1.00 86.88 90 ASP A C 1
ATOM 710 O O . ASP A 1 90 ? -2.059 -7.563 -24.671 1.00 86.88 90 ASP A O 1
ATOM 714 N N . LYS A 1 91 ? -3.040 -8.867 -26.215 1.00 83.06 91 LYS A N 1
ATOM 715 C CA . LYS A 1 91 ? -4.400 -8.373 -25.978 1.00 83.06 91 LYS A CA 1
ATOM 716 C C . LYS A 1 91 ? -5.222 -9.450 -25.286 1.00 83.06 91 LYS A C 1
ATOM 718 O O . LYS A 1 91 ? -5.493 -10.497 -25.866 1.00 83.06 91 LYS A O 1
ATOM 723 N N . SER A 1 92 ? -5.714 -9.135 -24.094 1.00 83.75 92 SER A N 1
ATOM 724 C CA . SER A 1 92 ? -6.631 -9.982 -23.335 1.00 83.75 92 SER A CA 1
ATOM 725 C C . SER A 1 92 ? -8.077 -9.499 -23.471 1.00 83.75 92 SER A C 1
ATOM 727 O O . SER A 1 92 ? -8.356 -8.298 -23.477 1.00 83.75 92 SER A O 1
ATOM 729 N N . LEU A 1 93 ? -9.008 -10.451 -23.577 1.00 77.88 93 LEU A N 1
ATOM 730 C CA . LEU A 1 93 ? -10.453 -10.221 -23.723 1.00 77.88 93 LEU A CA 1
ATOM 731 C C . LEU A 1 93 ? -11.273 -10.852 -22.577 1.00 77.88 93 LEU A C 1
ATOM 733 O O . LEU A 1 93 ? -12.453 -11.141 -22.747 1.00 77.88 93 LEU A O 1
ATOM 737 N N . GLY A 1 94 ? -10.656 -11.114 -21.421 1.00 68.88 94 GLY A N 1
ATOM 738 C CA . GLY A 1 94 ? -11.280 -11.868 -20.321 1.00 68.88 94 GLY A CA 1
ATOM 739 C C . GLY A 1 94 ? -12.282 -11.101 -19.443 1.00 68.88 94 GLY A C 1
ATOM 740 O O . GLY A 1 94 ? -12.855 -11.687 -18.529 1.00 68.88 94 GLY A O 1
ATOM 741 N N . ASN A 1 95 ? -12.476 -9.805 -19.669 1.00 68.50 95 ASN A N 1
ATOM 742 C CA . ASN A 1 95 ? -13.231 -8.886 -18.814 1.00 68.50 95 ASN A CA 1
ATOM 743 C C . ASN A 1 95 ? -14.006 -7.846 -19.651 1.00 68.50 95 ASN A C 1
ATOM 745 O O . ASN A 1 95 ? -13.776 -7.704 -20.849 1.00 68.50 95 ASN A O 1
ATOM 749 N N . GLU A 1 96 ? -14.908 -7.089 -19.012 1.00 67.88 96 GLU A N 1
ATOM 750 C CA . GLU A 1 96 ? -15.713 -6.034 -19.666 1.00 67.88 96 GLU A CA 1
ATOM 751 C C . GLU A 1 96 ? -14.862 -4.926 -20.320 1.00 67.88 96 GLU A C 1
ATOM 753 O O . GLU A 1 96 ? -15.324 -4.245 -21.234 1.00 67.88 96 GLU A O 1
ATOM 758 N N . ILE A 1 97 ? -13.608 -4.763 -19.881 1.00 73.25 97 ILE A N 1
ATOM 759 C CA . ILE A 1 97 ? -12.646 -3.798 -20.421 1.00 73.25 97 ILE A CA 1
ATOM 760 C C . ILE A 1 97 ? -11.434 -4.562 -20.970 1.00 73.25 97 ILE A C 1
ATOM 762 O O . ILE A 1 97 ? -10.628 -5.030 -20.167 1.00 73.25 97 ILE A O 1
ATOM 766 N N . PRO A 1 98 ? -11.251 -4.650 -22.300 1.00 74.06 98 PRO A N 1
ATOM 767 C CA . PRO A 1 98 ? -10.098 -5.314 -22.903 1.00 74.06 98 PRO A CA 1
ATOM 768 C C . PRO A 1 98 ? -8.770 -4.803 -22.334 1.00 74.06 98 PRO A C 1
ATOM 770 O O . PRO A 1 98 ? -8.517 -3.597 -22.334 1.00 74.06 98 PRO A O 1
ATOM 773 N N . GLY A 1 99 ? -7.912 -5.717 -21.884 1.00 80.06 99 GLY A N 1
ATOM 774 C CA . GLY A 1 99 ? -6.553 -5.397 -21.450 1.00 80.06 99 GLY A CA 1
ATOM 775 C C . GLY A 1 99 ? -5.573 -5.443 -22.624 1.00 80.06 99 GLY A C 1
ATOM 776 O O . GLY A 1 99 ? -5.651 -6.349 -23.453 1.00 80.06 99 GLY A O 1
ATOM 777 N N . LEU A 1 100 ? -4.640 -4.493 -22.692 1.00 83.88 100 LEU A N 1
ATOM 778 C CA . LEU A 1 100 ? -3.488 -4.534 -23.597 1.00 83.88 100 LEU A CA 1
ATOM 779 C C . LEU A 1 100 ? -2.216 -4.491 -22.751 1.00 83.88 100 LEU A C 1
ATOM 781 O O . LEU A 1 100 ? -1.989 -3.509 -22.050 1.00 83.88 100 LEU A O 1
ATOM 785 N N . ALA A 1 101 ? -1.406 -5.541 -22.826 1.00 83.31 101 ALA A N 1
ATOM 786 C CA . ALA A 1 101 ? -0.071 -5.575 -22.253 1.00 83.31 101 ALA A CA 1
ATOM 787 C C . ALA A 1 101 ? 0.954 -5.201 -23.329 1.00 83.31 101 ALA A C 1
ATOM 789 O O . ALA A 1 101 ? 0.899 -5.696 -24.460 1.00 83.31 101 ALA A O 1
ATOM 790 N N . VAL A 1 102 ? 1.891 -4.326 -22.969 1.00 82.88 102 VAL A N 1
ATOM 791 C CA . VAL A 1 102 ? 2.977 -3.878 -23.842 1.00 82.88 102 VAL A CA 1
ATOM 792 C C . VAL A 1 102 ? 4.290 -4.306 -23.202 1.00 82.88 102 VAL A C 1
ATOM 794 O O . VAL A 1 102 ? 4.611 -3.896 -22.093 1.00 82.88 102 VAL A O 1
ATOM 797 N N . VAL A 1 103 ? 5.042 -5.163 -23.883 1.00 80.81 103 VAL A N 1
ATOM 798 C CA . VAL A 1 103 ? 6.325 -5.676 -23.399 1.00 80.81 103 VAL A CA 1
ATOM 799 C C . VAL A 1 103 ? 7.437 -5.142 -24.278 1.00 80.81 103 VAL A C 1
ATOM 801 O O . VAL A 1 103 ? 7.477 -5.374 -25.484 1.00 80.81 103 VAL A O 1
ATOM 804 N N . GLU A 1 104 ? 8.368 -4.456 -23.642 1.00 75.81 104 GLU A N 1
ATOM 805 C CA . GLU A 1 104 ? 9.487 -3.789 -24.268 1.00 75.81 104 GLU A CA 1
ATOM 806 C C . GLU A 1 104 ? 10.767 -4.613 -24.043 1.00 75.81 104 GLU A C 1
ATOM 808 O O . GLU A 1 104 ? 11.103 -4.955 -22.906 1.00 75.81 104 GLU A O 1
ATOM 813 N N . ARG A 1 105 ? 11.477 -4.993 -25.113 1.00 74.56 105 ARG A N 1
ATOM 814 C CA . ARG A 1 105 ? 12.723 -5.773 -25.038 1.00 74.56 105 ARG A CA 1
ATOM 815 C C . ARG A 1 105 ? 13.860 -5.020 -25.707 1.00 74.56 105 ARG A C 1
ATOM 817 O O . ARG A 1 105 ? 13.756 -4.637 -26.866 1.00 74.56 105 ARG A O 1
ATOM 824 N N . TYR A 1 106 ? 14.978 -4.900 -25.007 1.00 71.75 106 TYR A N 1
ATOM 825 C CA . TYR A 1 106 ? 16.203 -4.292 -25.525 1.00 71.75 106 TYR A CA 1
ATOM 826 C C . TYR A 1 106 ? 17.343 -5.307 -25.476 1.00 71.75 106 TYR A C 1
ATOM 828 O O . TYR A 1 106 ? 17.432 -6.087 -24.521 1.00 71.75 106 TYR A O 1
ATOM 836 N N . SER A 1 107 ? 18.225 -5.305 -26.480 1.00 62.84 107 SER A N 1
ATOM 837 C CA . SER A 1 107 ? 19.444 -6.122 -26.454 1.00 62.84 107 SER A CA 1
ATOM 838 C C . SER A 1 107 ? 20.690 -5.239 -26.427 1.00 62.84 107 SER A C 1
ATOM 840 O O . SER A 1 107 ? 21.077 -4.671 -27.444 1.00 62.84 107 SER A O 1
ATOM 842 N N . GLY A 1 108 ? 21.346 -5.175 -25.267 1.00 60.97 108 GLY A N 1
ATOM 843 C CA . GLY A 1 108 ? 22.743 -4.744 -25.172 1.00 60.97 108 GLY A CA 1
ATOM 844 C C . GLY A 1 108 ? 23.690 -5.902 -25.509 1.00 60.97 108 GLY A C 1
ATOM 845 O O . GLY A 1 108 ? 23.266 -7.060 -25.530 1.00 60.97 108 GLY A O 1
ATOM 846 N N . THR A 1 109 ? 24.980 -5.610 -25.710 1.00 55.72 109 THR A N 1
ATOM 847 C CA . THR A 1 109 ? 26.041 -6.491 -26.262 1.00 55.72 109 THR A CA 1
ATOM 848 C C . THR A 1 109 ? 26.271 -7.863 -25.594 1.00 55.72 109 THR A C 1
ATOM 850 O O . THR A 1 109 ? 27.196 -8.576 -25.988 1.00 55.72 109 THR A O 1
ATOM 853 N N . ARG A 1 110 ? 25.446 -8.314 -24.632 1.00 49.38 110 ARG A N 1
ATOM 854 C CA . ARG A 1 110 ? 25.473 -9.717 -24.173 1.00 49.38 110 ARG A CA 1
ATOM 855 C C . ARG A 1 110 ? 24.231 -10.291 -23.467 1.00 49.38 110 ARG A C 1
ATOM 857 O O . ARG A 1 110 ? 24.320 -11.432 -23.020 1.00 49.38 110 ARG A O 1
ATOM 864 N N . THR A 1 111 ? 23.092 -9.593 -23.339 1.00 51.88 111 THR A N 1
ATOM 865 C CA . THR A 1 111 ? 21.895 -10.157 -22.656 1.00 51.88 111 THR A CA 1
ATOM 866 C C . THR A 1 111 ? 20.568 -9.624 -23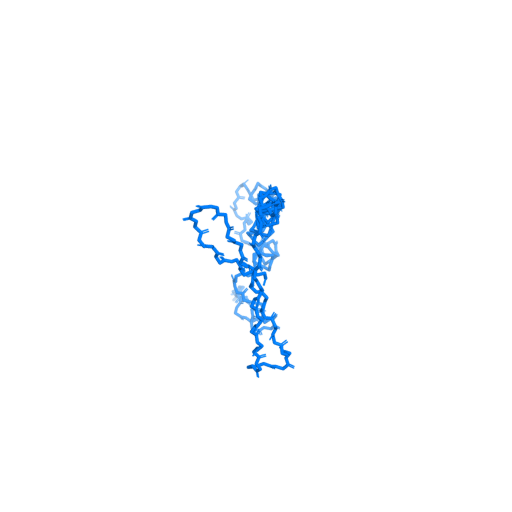.204 1.00 51.88 111 THR A C 1
ATOM 868 O O . THR A 1 111 ? 20.395 -8.409 -23.265 1.00 51.88 111 THR A O 1
ATOM 871 N N . VAL A 1 112 ? 19.614 -10.516 -23.502 1.00 53.56 112 VAL A N 1
ATOM 872 C CA . VAL A 1 112 ? 18.198 -10.185 -23.777 1.00 53.56 112 VAL A CA 1
ATOM 873 C C . VAL A 1 112 ? 17.454 -10.028 -22.446 1.00 53.56 112 VAL A C 1
ATOM 875 O O . VAL A 1 112 ? 17.641 -10.855 -21.550 1.00 53.56 112 VAL A O 1
ATOM 878 N N . ARG A 1 113 ? 16.640 -8.976 -22.289 1.00 57.62 113 ARG A N 1
ATOM 879 C CA . ARG A 1 113 ? 15.814 -8.739 -21.090 1.00 57.62 113 ARG A CA 1
ATOM 880 C C . ARG A 1 113 ? 14.376 -8.383 -21.469 1.00 57.62 113 ARG A C 1
ATOM 882 O O . ARG A 1 113 ? 14.167 -7.647 -22.430 1.00 57.62 113 ARG A O 1
ATOM 889 N N . ASP A 1 114 ? 13.428 -8.871 -20.671 1.00 48.34 114 ASP A N 1
ATOM 890 C CA . ASP A 1 114 ? 11.988 -8.677 -20.864 1.00 48.34 114 ASP A CA 1
ATOM 891 C C . ASP A 1 114 ? 11.447 -7.697 -19.815 1.00 48.34 114 ASP A C 1
ATOM 893 O O . ASP A 1 114 ? 11.636 -7.919 -18.617 1.00 48.34 114 ASP A O 1
ATOM 897 N N . TYR A 1 115 ? 10.765 -6.634 -20.251 1.00 54.28 115 TYR A N 1
ATOM 898 C CA . TYR A 1 115 ? 10.118 -5.656 -19.371 1.00 54.28 115 TYR A CA 1
ATOM 899 C C . TYR A 1 115 ? 8.641 -5.515 -19.742 1.00 54.28 115 TYR A C 1
ATOM 901 O O . TYR A 1 115 ? 8.323 -5.242 -20.892 1.00 54.28 115 TYR A O 1
ATOM 909 N N . SER A 1 116 ? 7.733 -5.724 -18.786 1.00 50.09 116 SER A N 1
ATOM 910 C CA . SER A 1 116 ? 6.288 -5.501 -18.972 1.00 50.09 116 SER A CA 1
ATOM 911 C C . SER A 1 116 ? 5.924 -4.099 -18.477 1.00 50.09 116 SER A C 1
ATOM 913 O O . SER A 1 116 ? 6.300 -3.763 -17.352 1.00 50.09 116 SER A O 1
ATOM 915 N N . LEU A 1 117 ? 5.251 -3.302 -19.313 1.00 49.12 117 LEU A N 1
ATOM 916 C CA . LEU A 1 117 ? 4.675 -1.994 -18.969 1.00 49.12 117 LEU A CA 1
ATOM 917 C C . LEU A 1 117 ? 3.238 -2.141 -18.458 1.00 49.12 117 LEU A C 1
ATOM 919 O O . LEU A 1 117 ? 2.501 -2.993 -19.010 1.00 49.12 117 LEU A O 1
#

Sequence (117 aa):
MSEKPTIIWPSCIAKHGRLFTDGKYIKEAFLSCAETLFNDLPNKDIITTRIKTMPTSSCIAQWRIDDMVGDVRAQQTKRLTDDCFCLALDKSLGNEIPGLAVVERYSGTRTVRDYSL